Protein AF-K1STF2-F1 (afdb_monomer_lite)

pLDDT: mean 92.47, std 9.18, range [61.91, 98.31]

Structure (mmCIF, N/CA/C/O backbone):
data_AF-K1STF2-F1
#
_entry.id   AF-K1STF2-F1
#
loop_
_atom_site.group_PDB
_atom_site.id
_atom_site.type_symbol
_atom_site.label_atom_id
_atom_site.label_alt_id
_atom_site.label_comp_id
_atom_site.label_asym_id
_atom_site.label_entity_id
_atom_site.label_seq_id
_atom_site.pdbx_PDB_ins_code
_atom_site.Cartn_x
_atom_site.Cartn_y
_atom_site.Cartn_z
_atom_site.occupancy
_atom_site.B_iso_or_equiv
_atom_site.auth_seq_id
_atom_site.auth_comp_id
_atom_site.auth_asym_id
_atom_site.auth_atom_id
_atom_site.pdbx_PDB_model_num
ATOM 1 N N . THR A 1 1 ? -3.184 8.404 -23.803 1.00 64.50 1 THR A N 1
ATOM 2 C CA . THR A 1 1 ? -2.885 8.551 -22.364 1.00 64.50 1 THR A CA 1
ATOM 3 C C . THR A 1 1 ? -2.986 7.189 -21.715 1.00 64.50 1 THR A C 1
ATOM 5 O O . THR A 1 1 ? -3.842 6.424 -22.143 1.00 64.50 1 THR A O 1
ATOM 8 N N . PHE A 1 2 ? -2.111 6.861 -20.765 1.00 84.62 2 PHE A N 1
ATOM 9 C CA . PHE A 1 2 ? -2.155 5.608 -20.003 1.00 84.62 2 PHE A CA 1
ATOM 10 C C . PHE A 1 2 ? -2.711 5.898 -18.603 1.00 84.62 2 PHE A C 1
ATOM 12 O O . PHE A 1 2 ? -2.375 6.935 -18.035 1.00 84.62 2 PHE A O 1
ATOM 19 N N . TYR A 1 3 ? -3.560 5.014 -18.080 1.00 89.12 3 TYR A N 1
ATOM 20 C CA . TYR A 1 3 ? -4.100 5.086 -16.721 1.00 89.12 3 TYR A CA 1
ATOM 21 C C . TYR A 1 3 ? -3.740 3.793 -15.990 1.00 89.12 3 TYR A C 1
ATOM 23 O O . TYR A 1 3 ? -3.876 2.712 -16.563 1.00 89.12 3 TYR A O 1
ATOM 31 N N . GLY A 1 4 ? -3.263 3.922 -14.754 1.00 92.19 4 GLY A N 1
ATOM 32 C CA . GLY A 1 4 ? -2.922 2.808 -13.872 1.00 92.19 4 GLY A CA 1
ATOM 33 C C . GLY A 1 4 ? -3.877 2.714 -12.686 1.00 92.19 4 GLY A C 1
ATOM 34 O O . GLY A 1 4 ? -4.649 3.638 -12.426 1.00 92.19 4 GLY A O 1
ATOM 35 N N . LEU A 1 5 ? -3.820 1.583 -11.989 1.00 93.94 5 LEU A N 1
ATOM 36 C CA . LEU A 1 5 ? -4.406 1.437 -10.657 1.00 93.94 5 LEU A CA 1
ATOM 37 C C . LEU A 1 5 ? -3.429 1.99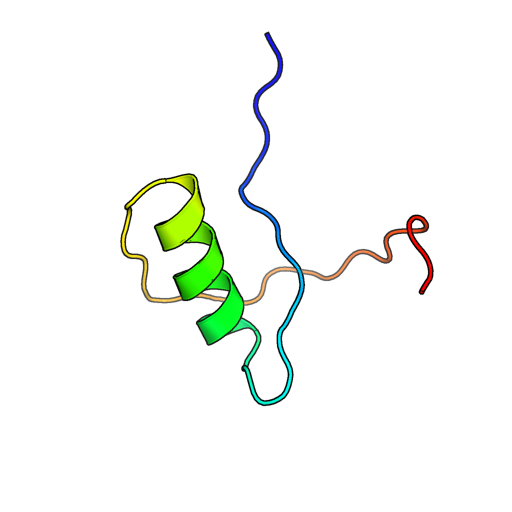0 -9.610 1.00 93.94 5 LEU A C 1
ATOM 39 O O . LEU A 1 5 ? -2.227 2.020 -9.868 1.00 93.94 5 LEU A O 1
ATOM 43 N N . VAL A 1 6 ? -3.956 2.378 -8.447 1.00 95.69 6 VAL A N 1
ATOM 44 C CA . VAL A 1 6 ? -3.151 2.736 -7.267 1.00 95.69 6 VAL A CA 1
ATOM 45 C C . VAL A 1 6 ? -2.329 1.522 -6.836 1.00 95.69 6 VAL A C 1
ATOM 47 O O . VAL A 1 6 ? -2.856 0.404 -6.792 1.00 95.69 6 VAL A O 1
ATOM 50 N N . ALA A 1 7 ? -1.055 1.734 -6.522 1.00 95.06 7 ALA A N 1
ATOM 51 C CA . ALA A 1 7 ? -0.155 0.705 -6.022 1.00 95.06 7 ALA A CA 1
ATOM 52 C C . ALA A 1 7 ? 0.895 1.339 -5.108 1.00 95.06 7 ALA A C 1
ATOM 54 O O . ALA A 1 7 ? 1.409 2.403 -5.426 1.00 95.06 7 ALA A O 1
ATOM 55 N N . GLY A 1 8 ? 1.271 0.645 -4.037 1.00 94.69 8 GLY A N 1
ATOM 56 C CA . GLY A 1 8 ? 2.274 1.136 -3.101 1.00 94.69 8 GLY A CA 1
ATOM 57 C C . GLY A 1 8 ? 2.940 0.023 -2.306 1.00 94.69 8 GLY A C 1
ATOM 58 O O . GLY A 1 8 ? 2.575 -1.152 -2.423 1.00 94.69 8 GLY A O 1
ATOM 59 N N . PHE A 1 9 ? 3.966 0.394 -1.543 1.00 95.19 9 PHE A N 1
ATOM 60 C CA . PHE A 1 9 ? 4.717 -0.541 -0.711 1.00 95.19 9 PHE A CA 1
ATOM 61 C C . PHE A 1 9 ? 4.039 -0.712 0.651 1.00 95.19 9 PHE A C 1
ATOM 63 O O . PHE A 1 9 ? 3.532 0.243 1.237 1.00 95.19 9 PHE A O 1
ATOM 70 N N . LEU A 1 10 ? 4.072 -1.942 1.163 1.00 95.94 10 LEU A N 1
ATOM 71 C CA . LEU A 1 10 ? 3.591 -2.261 2.504 1.00 95.94 10 LEU A CA 1
ATOM 72 C C . LEU A 1 10 ? 4.555 -1.702 3.559 1.00 95.94 10 LEU A C 1
ATOM 74 O O . LEU A 1 10 ? 5.761 -1.953 3.482 1.00 95.94 10 LEU A O 1
ATOM 78 N N . GLU A 1 11 ? 4.031 -1.003 4.566 1.00 96.56 11 GLU A N 1
ATOM 79 C CA . GLU A 1 11 ? 4.836 -0.505 5.683 1.00 96.56 11 GLU A CA 1
ATOM 80 C C . GLU A 1 11 ? 4.981 -1.531 6.823 1.00 96.56 11 GLU A C 1
ATOM 82 O O . GLU A 1 11 ? 4.218 -2.491 6.965 1.00 96.56 11 GLU A O 1
ATOM 87 N N . ALA A 1 12 ? 6.000 -1.352 7.670 1.00 95.56 12 ALA A N 1
ATOM 88 C CA . ALA A 1 12 ? 6.266 -2.269 8.774 1.00 95.56 12 ALA A CA 1
ATOM 89 C C . ALA A 1 12 ? 5.170 -2.194 9.850 1.00 95.56 12 ALA A C 1
ATOM 91 O O . ALA A 1 12 ? 4.973 -1.159 10.483 1.00 95.56 12 ALA A O 1
ATOM 92 N N . GLY A 1 13 ? 4.523 -3.330 10.113 1.00 96.12 13 GLY A N 1
ATOM 93 C CA . GLY A 1 13 ? 3.428 -3.424 11.083 1.00 96.12 13 GLY A CA 1
ATOM 94 C C . GLY A 1 13 ? 2.048 -3.131 10.495 1.00 96.12 13 GLY A C 1
ATOM 95 O O . GLY A 1 13 ? 1.073 -3.192 11.237 1.00 96.12 13 GLY A O 1
ATOM 96 N N . GLU A 1 14 ? 1.971 -2.866 9.191 1.00 96.69 14 GLU A N 1
ATOM 97 C CA . GLU A 1 14 ? 0.732 -2.655 8.450 1.00 96.69 14 GLU A CA 1
ATOM 98 C C . GLU A 1 14 ? 0.194 -3.989 7.893 1.00 96.69 14 GLU A C 1
ATOM 100 O O . GLU A 1 14 ? 0.952 -4.878 7.486 1.00 96.69 14 GLU A O 1
ATOM 105 N N . THR A 1 15 ? -1.127 -4.153 7.887 1.00 96.94 15 THR A N 1
ATOM 106 C CA . THR A 1 15 ? -1.815 -5.216 7.138 1.00 96.94 15 THR A CA 1
ATOM 107 C C . THR A 1 15 ? -1.952 -4.844 5.656 1.00 96.94 15 THR A C 1
ATOM 109 O O . THR A 1 15 ? -1.834 -3.682 5.275 1.00 96.94 15 THR A O 1
ATOM 112 N N . LEU A 1 16 ? -2.226 -5.817 4.779 1.00 95.88 16 LEU A N 1
ATOM 113 C CA . LEU A 1 16 ? -2.418 -5.521 3.350 1.00 95.88 16 LEU A CA 1
ATOM 114 C C . LEU A 1 16 ? -3.613 -4.587 3.120 1.00 95.88 16 LEU A C 1
ATOM 116 O O . LEU A 1 16 ? -3.580 -3.737 2.234 1.00 95.88 16 LEU A O 1
ATOM 120 N N . GLU A 1 17 ? -4.665 -4.743 3.918 1.00 97.12 17 GLU A N 1
ATOM 121 C CA . GLU A 1 17 ? -5.857 -3.911 3.871 1.00 97.12 17 GLU A CA 1
ATOM 122 C C . GLU A 1 17 ? -5.558 -2.469 4.294 1.00 97.12 17 GLU A C 1
ATOM 124 O O . GLU A 1 17 ? -5.951 -1.549 3.581 1.00 97.12 17 GLU A O 1
ATOM 129 N N . GLU A 1 18 ? -4.821 -2.264 5.389 1.00 97.44 18 GLU A N 1
ATOM 130 C CA . GLU A 1 18 ? -4.412 -0.925 5.843 1.00 97.44 18 GLU A CA 1
ATOM 131 C C . GLU A 1 18 ? -3.547 -0.210 4.793 1.00 97.44 18 GLU A C 1
ATOM 133 O O . GLU A 1 18 ? -3.811 0.953 4.483 1.00 97.44 18 GLU A O 1
ATOM 138 N N . CYS A 1 19 ? -2.619 -0.930 4.151 1.00 97.44 19 CYS A N 1
ATOM 139 C CA . CYS A 1 19 ? -1.798 -0.396 3.060 1.00 97.44 19 CYS A CA 1
ATOM 140 C C . CYS A 1 19 ? -2.648 0.079 1.881 1.00 97.44 19 CYS A C 1
ATOM 142 O O . CYS A 1 19 ? -2.464 1.187 1.381 1.00 97.44 19 CYS A O 1
ATOM 144 N N . VAL A 1 20 ? -3.634 -0.721 1.464 1.00 97.44 20 VAL A N 1
ATOM 145 C CA . VAL A 1 20 ? -4.559 -0.329 0.392 1.00 97.44 20 VAL A C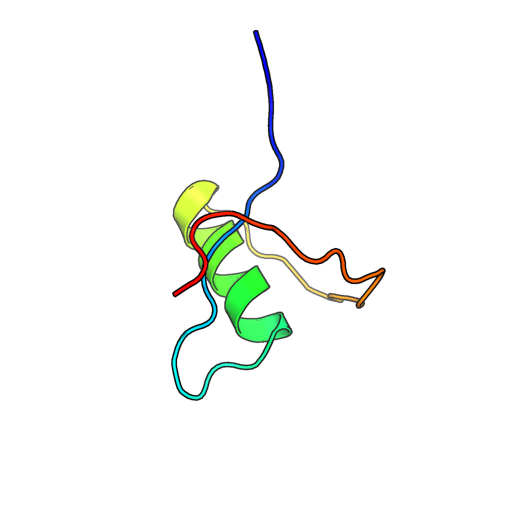A 1
ATOM 146 C C . VAL A 1 20 ? -5.389 0.895 0.793 1.00 97.44 20 VAL A C 1
ATOM 148 O O . VAL A 1 20 ? -5.596 1.779 -0.037 1.00 97.44 20 VAL A O 1
ATOM 151 N N . GLU A 1 21 ? -5.868 0.982 2.037 1.00 97.62 21 GLU A N 1
ATOM 152 C CA . GLU A 1 21 ? -6.611 2.159 2.508 1.00 97.62 21 GLU A CA 1
ATOM 153 C C . GLU A 1 21 ? -5.747 3.428 2.507 1.00 97.62 21 GLU A C 1
ATOM 155 O O . GLU A 1 21 ? -6.216 4.478 2.053 1.00 97.62 21 GLU A O 1
ATOM 160 N N . ARG A 1 22 ? -4.495 3.327 2.973 1.00 98.31 22 ARG A N 1
ATOM 161 C CA . ARG A 1 22 ? -3.530 4.432 3.021 1.00 98.31 22 ARG A CA 1
ATOM 162 C C . ARG A 1 22 ? -3.154 4.915 1.624 1.00 98.31 22 ARG A C 1
ATOM 164 O O . ARG A 1 22 ? -3.382 6.081 1.317 1.00 98.31 22 ARG A O 1
ATOM 171 N N . GLU A 1 23 ? -2.661 4.028 0.764 1.00 98.12 23 GLU A N 1
ATOM 172 C CA . GLU A 1 23 ? -2.187 4.376 -0.585 1.00 98.12 23 GLU A CA 1
ATOM 173 C C . GLU A 1 23 ? -3.304 4.987 -1.444 1.00 98.12 23 GLU A C 1
ATOM 175 O O . GLU A 1 23 ? -3.117 6.002 -2.116 1.00 98.12 23 GLU A O 1
ATOM 180 N N . VAL A 1 24 ? -4.526 4.437 -1.373 1.00 98.12 24 VAL A N 1
ATOM 181 C CA . VAL A 1 24 ? -5.671 5.005 -2.106 1.00 98.12 24 VAL A CA 1
ATOM 182 C C . VAL A 1 24 ? -6.005 6.406 -1.603 1.00 98.12 24 VAL A C 1
ATOM 184 O O . VAL A 1 24 ? -6.315 7.289 -2.412 1.00 98.12 24 VAL A O 1
ATOM 187 N N . PHE A 1 25 ? -5.936 6.637 -0.293 1.00 97.94 25 PHE A N 1
ATOM 188 C CA . PHE A 1 25 ? -6.185 7.959 0.264 1.00 97.94 25 PHE A CA 1
ATOM 189 C C . PHE A 1 25 ? -5.081 8.960 -0.105 1.00 97.94 25 PHE A C 1
ATOM 191 O O . PHE A 1 25 ? -5.403 10.093 -0.462 1.00 97.94 25 PHE A O 1
ATOM 198 N N . GLU A 1 26 ? -3.813 8.553 -0.079 1.00 98.00 26 GLU A N 1
ATOM 199 C CA . GLU A 1 26 ? -2.667 9.407 -0.412 1.00 98.00 26 GLU A CA 1
ATOM 200 C C . GLU A 1 26 ? -2.653 9.828 -1.888 1.00 98.00 26 GLU A C 1
ATOM 202 O O . GLU A 1 26 ? -2.476 11.012 -2.185 1.00 98.00 26 GLU A O 1
ATOM 207 N N . GLU A 1 27 ? -2.913 8.904 -2.817 1.00 97.44 27 GLU A N 1
ATOM 208 C CA . GLU A 1 27 ? -2.857 9.203 -4.253 1.00 97.44 27 GLU A CA 1
ATOM 209 C C . GLU A 1 27 ? -4.135 9.851 -4.801 1.00 97.44 27 GLU A C 1
ATOM 211 O O . GLU A 1 27 ? -4.085 10.629 -5.759 1.00 97.44 27 GLU A O 1
ATOM 216 N N . THR A 1 28 ? -5.301 9.522 -4.231 1.00 96.94 28 THR A N 1
ATOM 217 C CA . THR A 1 28 ? -6.602 9.901 -4.818 1.00 96.94 28 THR A CA 1
ATOM 218 C C . THR A 1 28 ? -7.497 10.730 -3.898 1.00 96.94 28 THR A C 1
ATOM 220 O O . THR A 1 28 ? -8.466 11.329 -4.368 1.00 96.94 28 THR A O 1
ATOM 223 N N . GLY A 1 29 ? -7.216 10.771 -2.592 1.00 97.44 29 GLY A N 1
ATOM 224 C CA . GLY A 1 29 ? -8.065 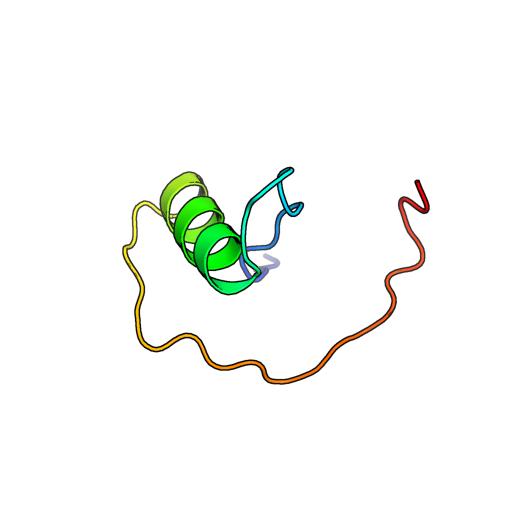11.413 -1.582 1.00 97.44 29 GLY A CA 1
ATOM 225 C C . GLY A 1 29 ? -9.362 10.657 -1.263 1.00 97.44 29 GLY A C 1
ATOM 226 O O . GLY A 1 29 ? -10.203 11.163 -0.513 1.00 97.44 29 GLY A O 1
ATOM 227 N N . LEU A 1 30 ? -9.562 9.462 -1.826 1.00 97.62 30 LEU A N 1
ATOM 228 C CA . LEU A 1 30 ? -10.754 8.646 -1.606 1.00 97.62 30 LEU A CA 1
ATOM 229 C C . LEU A 1 30 ? -10.583 7.715 -0.404 1.00 97.62 30 LEU A C 1
ATOM 231 O O . LEU A 1 30 ? -9.497 7.224 -0.124 1.00 97.62 30 LEU A O 1
ATOM 235 N N . LYS A 1 31 ? -11.692 7.432 0.287 1.00 97.69 31 LYS A N 1
ATOM 236 C CA . LYS A 1 31 ? -11.752 6.417 1.348 1.00 97.69 31 LYS A CA 1
ATOM 237 C C . LYS A 1 31 ? -12.446 5.168 0.823 1.00 97.69 31 LYS A C 1
ATOM 239 O O . LYS A 1 31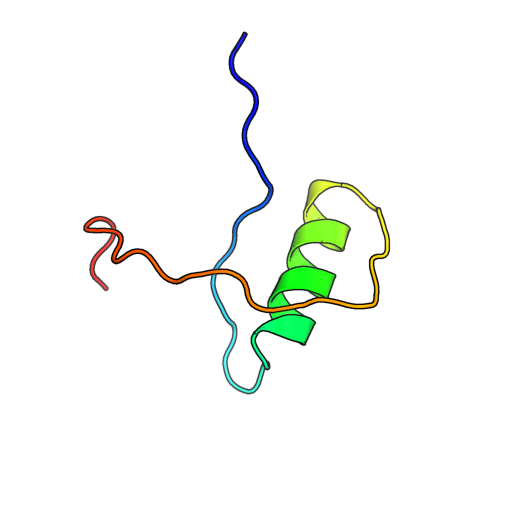 ? -13.545 5.268 0.272 1.00 97.69 31 LYS A O 1
ATOM 244 N N . VAL A 1 32 ? -11.831 4.008 1.023 1.00 97.00 32 VAL A N 1
ATOM 245 C CA . VAL A 1 32 ? -12.348 2.702 0.589 1.00 97.00 32 VAL A CA 1
ATOM 246 C C . VAL A 1 32 ? -12.710 1.825 1.788 1.00 97.00 32 VAL A C 1
ATOM 248 O O . VAL A 1 32 ? -12.415 2.164 2.927 1.00 97.00 32 VAL A O 1
ATOM 251 N N . LYS A 1 33 ? -13.456 0.747 1.534 1.00 96.25 33 LYS A N 1
ATOM 252 C CA . LYS A 1 33 ? -13.865 -0.256 2.527 1.00 96.25 33 LYS A CA 1
ATOM 253 C C . LYS A 1 33 ? -14.166 -1.579 1.828 1.00 96.25 33 LYS A C 1
ATOM 255 O O . LYS A 1 33 ? -14.325 -1.595 0.608 1.00 96.25 33 LYS A O 1
ATOM 260 N N . ASN A 1 34 ? -14.361 -2.651 2.600 1.00 97.19 34 ASN A N 1
ATOM 261 C CA . ASN A 1 34 ? -14.667 -3.999 2.094 1.00 97.19 34 ASN A CA 1
ATOM 262 C C . ASN A 1 34 ? -13.573 -4.545 1.156 1.00 97.19 34 ASN A C 1
ATOM 264 O O . ASN A 1 34 ? -13.871 -5.157 0.127 1.00 97.19 34 ASN A O 1
ATOM 268 N N . ILE A 1 35 ? -12.308 -4.293 1.496 1.00 96.56 35 ILE A N 1
ATOM 269 C CA . ILE A 1 35 ? -11.165 -4.776 0.724 1.00 96.56 35 ILE A CA 1
ATOM 270 C C . ILE A 1 35 ? -11.173 -6.302 0.747 1.00 96.56 35 ILE A C 1
ATOM 272 O O . ILE A 1 35 ? -11.353 -6.926 1.790 1.00 96.56 35 ILE A O 1
ATOM 276 N N . THR A 1 36 ? -11.046 -6.896 -0.435 1.00 96.88 36 THR A N 1
ATOM 277 C CA . THR A 1 36 ? -11.045 -8.346 -0.609 1.00 96.88 36 THR A CA 1
ATOM 278 C C . THR A 1 36 ? -9.849 -8.718 -1.460 1.00 96.88 36 THR A C 1
ATOM 280 O O . THR A 1 36 ? -9.704 -8.227 -2.581 1.00 96.88 36 THR A O 1
ATOM 283 N N . TYR A 1 37 ? -9.004 -9.597 -0.933 1.00 94.88 37 TYR A N 1
ATOM 284 C CA . TYR A 1 37 ? -7.896 -10.152 -1.692 1.00 94.88 37 TYR A CA 1
ATOM 285 C C . TYR A 1 37 ? -8.403 -10.863 -2.957 1.00 94.88 37 TYR A C 1
ATOM 287 O O . TYR A 1 37 ? -9.335 -11.666 -2.900 1.00 94.88 37 TYR A O 1
ATOM 295 N N . PHE A 1 38 ? -7.765 -10.581 -4.095 1.00 94.81 38 PHE A N 1
ATOM 296 C CA . PHE A 1 38 ? -8.109 -11.176 -5.388 1.00 94.81 38 PHE A CA 1
ATOM 297 C C . PHE A 1 38 ? -7.046 -12.172 -5.865 1.00 94.81 38 PHE A C 1
ATOM 299 O O . PHE A 1 38 ? -7.340 -13.345 -6.086 1.00 94.81 38 PHE A O 1
ATOM 306 N N . SER A 1 39 ? -5.801 -11.719 -6.014 1.00 95.31 39 SER A N 1
ATOM 307 C CA . SER A 1 39 ? -4.687 -12.534 -6.510 1.00 95.31 39 SER A CA 1
ATOM 308 C C . SER A 1 39 ? -3.344 -11.897 -6.165 1.00 95.31 39 SER A C 1
ATOM 310 O O . SER A 1 39 ? -3.283 -10.687 -5.961 1.00 95.31 39 SER A O 1
ATOM 312 N N . ASN A 1 40 ? -2.265 -12.680 -6.205 1.00 93.69 40 AS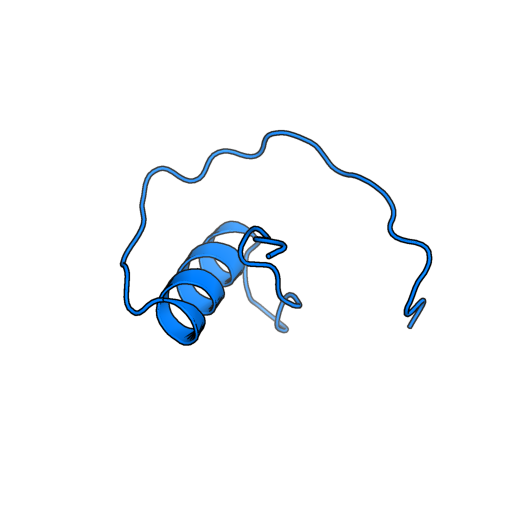N A N 1
ATOM 313 C CA . ASN A 1 40 ? -0.896 -12.176 -6.152 1.00 93.69 40 ASN A CA 1
ATOM 314 C C . ASN A 1 40 ? -0.218 -12.366 -7.511 1.00 93.69 40 ASN A C 1
ATOM 316 O O . ASN A 1 40 ? -0.559 -13.272 -8.274 1.00 93.69 40 ASN A O 1
ATOM 320 N N . GLN A 1 41 ? 0.721 -11.482 -7.827 1.00 92.56 41 GLN A N 1
ATOM 321 C CA . GLN A 1 41 ? 1.586 -11.587 -8.994 1.00 92.56 41 GLN A CA 1
ATOM 322 C C . GLN A 1 41 ? 2.992 -11.170 -8.557 1.00 92.56 41 GLN A C 1
ATOM 324 O O . GLN A 1 41 ? 3.158 -10.039 -8.101 1.00 92.56 41 GLN A O 1
ATOM 329 N N . PRO A 1 42 ? 3.998 -12.055 -8.656 1.00 91.31 42 PRO A N 1
ATOM 330 C CA . PRO A 1 42 ? 5.381 -11.673 -8.419 1.00 91.31 42 PRO A CA 1
ATOM 331 C C . PRO A 1 42 ? 5.787 -10.573 -9.398 1.00 91.31 42 PRO A C 1
ATOM 333 O O . PRO A 1 42 ? 5.611 -10.722 -10.609 1.00 91.31 42 PRO A O 1
ATOM 336 N N . TRP A 1 43 ? 6.337 -9.480 -8.880 1.00 89.44 43 TRP A N 1
ATOM 337 C CA . TRP A 1 43 ? 6.807 -8.374 -9.698 1.00 89.44 43 TRP A CA 1
ATOM 338 C C . TRP A 1 43 ? 8.342 -8.350 -9.686 1.00 89.44 43 TRP A C 1
ATOM 340 O O . TRP A 1 43 ? 8.931 -8.223 -8.617 1.00 89.44 43 TRP A O 1
ATOM 350 N N . PRO A 1 44 ? 9.022 -8.517 -10.837 1.00 86.88 44 PRO A N 1
ATOM 351 C CA . PRO A 1 44 ? 10.469 -8.740 -10.869 1.00 86.88 44 PRO A CA 1
ATOM 352 C C . PRO A 1 44 ? 11.317 -7.472 -10.646 1.00 86.88 44 PRO A C 1
ATOM 354 O O . PRO A 1 44 ? 12.533 -7.541 -10.819 1.00 86.88 44 PRO A O 1
ATOM 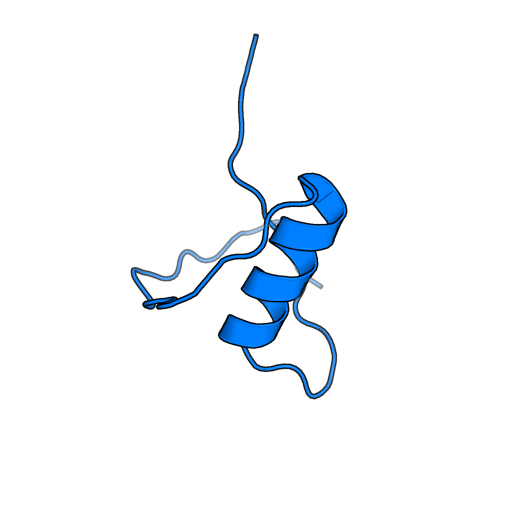357 N N . TYR A 1 45 ? 10.717 -6.312 -10.337 1.00 77.62 45 TYR A N 1
ATOM 358 C CA . TYR A 1 45 ? 11.451 -5.044 -10.251 1.00 77.62 45 TYR A CA 1
ATOM 359 C C . TYR A 1 45 ? 10.743 -3.940 -9.438 1.00 77.62 45 TYR A C 1
ATOM 361 O O . TYR A 1 45 ? 9.637 -3.569 -9.808 1.00 77.62 45 TYR A O 1
ATOM 369 N N . PRO A 1 46 ? 11.364 -3.269 -8.457 1.00 66.06 46 PRO A N 1
ATOM 370 C CA . PRO A 1 46 ? 12.646 -3.579 -7.836 1.00 66.06 46 PRO A CA 1
ATOM 371 C C . PRO A 1 46 ? 12.537 -4.871 -7.017 1.00 66.06 46 PRO A C 1
ATOM 373 O O . PRO A 1 46 ? 11.465 -5.211 -6.528 1.00 66.06 46 PRO A O 1
ATOM 376 N N . ALA A 1 47 ? 13.632 -5.618 -6.928 1.00 67.06 47 ALA A N 1
ATOM 377 C CA . ALA A 1 47 ? 13.698 -6.882 -6.194 1.00 67.06 47 ALA A CA 1
ATOM 378 C C . ALA A 1 47 ? 14.516 -6.708 -4.903 1.00 67.06 47 ALA A C 1
ATOM 380 O O . ALA A 1 47 ? 15.457 -7.469 -4.674 1.00 67.06 47 ALA A O 1
ATOM 381 N N . ASP A 1 48 ? 14.197 -5.658 -4.140 1.00 61.91 48 ASP A N 1
ATOM 382 C CA . ASP A 1 48 ? 14.760 -5.434 -2.801 1.00 61.91 48 ASP A CA 1
ATOM 383 C C . ASP A 1 48 ? 14.200 -6.443 -1.783 1.00 61.91 48 ASP A C 1
ATOM 385 O O . ASP A 1 48 ? 13.012 -6.831 -1.912 1.00 61.91 48 ASP A O 1
#

Organism: NCBI:txid408170

Radius of gyration: 12.03 Å; chains: 1; bounding box: 29×24×33 Å

Sequence (48 aa):
TFYGLVAGFLEAGETLEECVEREVFEETGLKVKNITYFSNQPWPYPAD

Secondary structure (DSSP, 8-state):
--------PPPTT--HHHHHHHHHHHHH----------------SS--

Foldseek 3Di:
DDDDDFDDDDDPPDDPVRVVQVRCCVPPVDGDDPDDDDDDDDDVPPPD

InterPro domains:
  IPR000086 NUDIX hydrolase domain [PF00293] (4-46)
  IPR000086 NUDIX hydrolase domain [PS51462] (1-48)
  IPR015797 NUDIX hydrolase-like domain superfamily [SSF55811] (2-46)
  IPR020084 NUDIX hydrolase, conserved site [PS00893] (8-29)
  IPR020476 NUDIX hydrolase [PR00502] (3-17)
  IPR020476 NUDIX hydrolase [PR00502] (17-32)
  IPR050241 NAD-capped RNA hydrolase NudC subfamily [PTHR42904] (2-47)